Protein AF-A0A8E0VH53-F1 (afdb_monomer_lite)

pLDDT: mean 92.12, std 8.78, range [53.66, 98.44]

Structure (mmCIF, N/CA/C/O backbone):
data_AF-A0A8E0VH53-F1
#
_entry.id   AF-A0A8E0VH53-F1
#
loop_
_atom_site.group_PDB
_atom_site.id
_atom_site.type_symbol
_atom_site.label_atom_id
_atom_site.label_alt_id
_atom_site.label_comp_id
_atom_site.label_asym_id
_atom_site.label_entity_id
_atom_site.label_seq_id
_atom_site.pdbx_PDB_ins_code
_atom_site.Cartn_x
_atom_site.Cartn_y
_atom_site.Cartn_z
_atom_site.occupancy
_atom_site.B_iso_or_equiv
_atom_site.auth_seq_id
_atom_site.auth_comp_id
_atom_site.auth_asym_id
_atom_site.auth_atom_id
_atom_site.pdbx_PDB_model_num
ATOM 1 N N . MET A 1 1 ? -15.171 -6.855 0.626 1.00 86.88 1 MET A N 1
ATOM 2 C CA . MET A 1 1 ? -15.306 -6.071 1.863 1.00 86.88 1 MET A CA 1
ATOM 3 C C . MET A 1 1 ? -13.934 -5.530 2.205 1.00 86.88 1 MET A C 1
ATOM 5 O O . MET A 1 1 ? -12.955 -6.235 1.974 1.00 86.88 1 MET A O 1
ATOM 9 N N . ALA A 1 2 ? -13.864 -4.288 2.659 1.00 94.25 2 ALA A N 1
ATOM 10 C CA . ALA A 1 2 ? -12.644 -3.671 3.134 1.00 94.25 2 ALA A CA 1
ATOM 11 C C . ALA A 1 2 ? -12.164 -4.421 4.396 1.00 94.25 2 ALA A C 1
ATOM 13 O O . ALA A 1 2 ? -12.989 -4.823 5.221 1.00 94.25 2 ALA A O 1
ATOM 14 N N . PRO A 1 3 ? -10.859 -4.716 4.517 1.00 97.44 3 PRO A N 1
ATOM 15 C CA . PRO A 1 3 ? -10.392 -5.702 5.486 1.00 97.44 3 PRO A CA 1
ATOM 16 C C . PRO A 1 3 ? -10.197 -5.142 6.897 1.00 97.44 3 PRO A C 1
ATOM 18 O O . PRO A 1 3 ? -10.016 -5.924 7.827 1.00 97.44 3 PRO A O 1
ATOM 21 N N . LEU A 1 4 ? -10.184 -3.824 7.079 1.00 98.38 4 LEU A N 1
ATOM 22 C CA . LEU A 1 4 ? -9.814 -3.177 8.334 1.00 98.38 4 LEU A CA 1
ATOM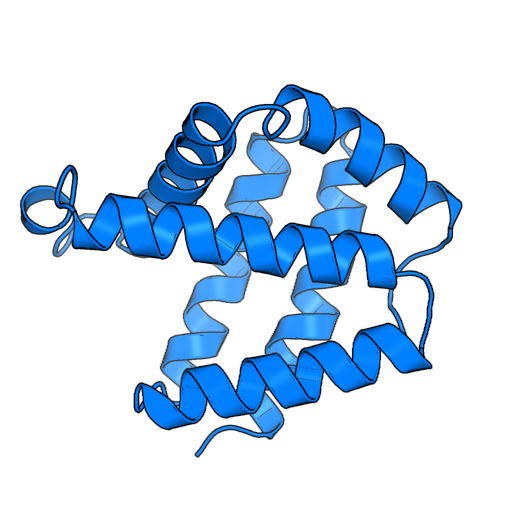 23 C C . LEU A 1 4 ? -11.023 -2.598 9.070 1.00 98.38 4 LEU A C 1
ATOM 25 O O . LEU A 1 4 ? -12.008 -2.178 8.469 1.00 98.38 4 LEU A O 1
ATOM 29 N N . THR A 1 5 ? -10.924 -2.514 10.392 1.00 98.31 5 THR A N 1
ATOM 30 C CA . THR A 1 5 ? -11.794 -1.661 11.203 1.00 98.31 5 THR A CA 1
ATOM 31 C C . THR A 1 5 ? -11.341 -0.204 11.104 1.00 98.31 5 THR A C 1
ATOM 33 O O . THR A 1 5 ? -10.191 0.094 10.775 1.00 98.31 5 THR A O 1
ATOM 36 N N . GLN A 1 6 ? -12.225 0.738 11.442 1.00 98.19 6 GLN A N 1
ATOM 37 C CA . GLN A 1 6 ? -11.848 2.155 11.473 1.00 98.19 6 GLN A CA 1
ATOM 38 C C . GLN A 1 6 ? -10.735 2.442 12.499 1.00 98.19 6 GLN A C 1
ATOM 40 O O . GLN A 1 6 ? -9.923 3.342 12.293 1.00 98.19 6 GLN A O 1
ATOM 45 N N . GLU A 1 7 ? -10.671 1.669 13.584 1.00 98.19 7 GLU A N 1
ATOM 46 C CA . GLU A 1 7 ? -9.600 1.756 14.579 1.00 98.19 7 GLU A CA 1
ATOM 47 C C . GLU A 1 7 ? -8.255 1.287 14.006 1.00 98.19 7 GLU A C 1
ATOM 49 O O . GLU A 1 7 ? -7.266 2.012 14.115 1.00 98.19 7 GLU A O 1
ATOM 54 N N . GLU A 1 8 ? -8.225 0.137 13.320 1.00 98.44 8 GLU A N 1
ATOM 55 C CA . GLU A 1 8 ? -7.032 -0.359 12.615 1.00 98.44 8 GLU A CA 1
ATOM 56 C C . GLU A 1 8 ? -6.529 0.677 11.593 1.00 98.44 8 GLU A C 1
ATOM 58 O O . GLU A 1 8 ? -5.333 0.966 11.541 1.00 98.44 8 GLU A O 1
ATOM 63 N N . VAL A 1 9 ? -7.440 1.303 10.833 1.00 98.38 9 VAL A N 1
ATOM 64 C CA . VAL A 1 9 ? -7.109 2.397 9.903 1.00 98.38 9 VAL A CA 1
ATOM 65 C C . VAL A 1 9 ? -6.483 3.583 10.636 1.00 98.38 9 VAL A C 1
ATOM 67 O O . VAL A 1 9 ? -5.443 4.087 10.214 1.00 98.38 9 VAL A O 1
ATOM 70 N N . ASN A 1 10 ? -7.091 4.050 11.727 1.00 98.12 10 ASN A N 1
ATOM 71 C CA . ASN A 1 10 ? -6.594 5.211 12.466 1.00 98.12 10 ASN A CA 1
ATOM 72 C C . ASN A 1 10 ? -5.199 4.957 13.060 1.00 98.12 10 ASN A C 1
ATOM 74 O O . ASN A 1 10 ? -4.327 5.823 12.950 1.00 98.12 10 ASN A O 1
ATOM 78 N N . ASN A 1 11 ? -4.971 3.768 13.621 1.00 97.50 11 ASN A N 1
ATOM 79 C CA . ASN A 1 11 ? -3.688 3.384 14.211 1.00 97.50 11 ASN A CA 1
ATOM 80 C C . ASN A 1 11 ? -2.590 3.264 13.147 1.00 97.50 11 ASN A C 1
ATOM 82 O O . ASN A 1 11 ? -1.519 3.857 13.300 1.00 97.50 11 ASN A O 1
ATOM 86 N N . LEU A 1 12 ? -2.884 2.599 12.022 1.00 97.56 12 LEU A N 1
ATOM 87 C CA . LEU A 1 12 ? -1.965 2.520 10.886 1.00 97.56 12 LEU A CA 1
ATOM 88 C C . LEU A 1 12 ? -1.612 3.900 10.342 1.00 97.56 12 LEU A C 1
ATOM 90 O O . LEU A 1 12 ? -0.441 4.185 10.113 1.00 97.56 12 LEU A O 1
ATOM 94 N N . LYS A 1 13 ? -2.603 4.778 10.158 1.00 96.94 13 LYS A N 1
ATOM 95 C CA . LYS A 1 13 ? -2.371 6.148 9.680 1.00 96.94 13 LYS A CA 1
ATOM 96 C C . LYS A 1 13 ? -1.491 6.947 10.627 1.00 96.94 13 LYS A C 1
ATOM 98 O O . LYS A 1 13 ? -0.652 7.711 10.159 1.00 96.94 13 LYS A O 1
ATOM 103 N N . HIS A 1 14 ? -1.689 6.797 11.933 1.00 96.31 14 HIS A N 1
ATOM 104 C CA . HIS A 1 14 ? -0.878 7.493 12.922 1.00 96.31 14 HIS A CA 1
ATOM 105 C C . HIS A 1 14 ? 0.593 7.066 12.834 1.00 96.31 14 HIS A C 1
ATOM 107 O O . HIS A 1 14 ? 1.477 7.915 12.725 1.00 96.31 14 HIS A O 1
ATOM 113 N N . GLU A 1 15 ? 0.857 5.758 12.815 1.00 96.19 15 GLU A N 1
ATOM 114 C CA . GLU A 1 15 ? 2.222 5.236 12.763 1.00 96.19 15 GLU A CA 1
ATOM 115 C C . GLU A 1 15 ? 2.897 5.479 11.406 1.00 96.19 15 GLU A C 1
ATOM 117 O O . GLU A 1 15 ? 4.009 6.012 11.352 1.00 96.19 15 GLU A O 1
ATOM 122 N N . LEU A 1 16 ? 2.209 5.169 10.302 1.00 95.31 16 LEU A N 1
ATOM 123 C CA . LEU A 1 16 ? 2.704 5.438 8.951 1.00 95.31 16 LEU A CA 1
ATOM 124 C C . LEU A 1 16 ? 2.895 6.936 8.713 1.00 95.31 16 LEU A C 1
ATOM 126 O O . LEU A 1 16 ? 3.789 7.312 7.960 1.00 95.31 16 LEU A O 1
ATOM 130 N N . GLY A 1 17 ? 2.110 7.800 9.362 1.00 93.81 17 GLY A N 1
ATOM 131 C CA . GLY A 1 17 ? 2.245 9.250 9.261 1.00 93.81 17 GLY A CA 1
ATOM 132 C C . GLY A 1 17 ? 3.655 9.729 9.608 1.00 93.81 17 GLY A C 1
ATOM 133 O O . GLY A 1 17 ? 4.235 10.500 8.854 1.00 93.81 17 GLY A O 1
ATOM 134 N N . ALA A 1 18 ? 4.275 9.194 10.663 1.00 92.19 18 ALA A N 1
ATOM 135 C CA . ALA A 1 18 ? 5.654 9.544 11.024 1.00 92.19 18 ALA A CA 1
ATOM 136 C C . ALA A 1 18 ? 6.695 9.115 9.966 1.00 92.19 18 ALA A C 1
ATOM 138 O O . ALA A 1 18 ? 7.763 9.732 9.851 1.00 92.19 18 ALA A O 1
ATOM 139 N N . LEU A 1 19 ? 6.372 8.069 9.199 1.00 93.31 19 LEU A N 1
ATOM 140 C CA . LEU A 1 19 ? 7.191 7.493 8.131 1.00 93.31 19 LEU A CA 1
ATOM 141 C C . LEU A 1 19 ? 6.881 8.088 6.746 1.00 93.31 19 LEU A C 1
ATOM 143 O O . LEU A 1 19 ? 7.561 7.755 5.782 1.00 93.31 19 LEU A O 1
ATOM 147 N N . THR A 1 20 ? 5.839 8.916 6.614 1.00 95.88 20 THR A N 1
ATOM 148 C CA . THR A 1 20 ? 5.307 9.357 5.308 1.00 95.88 20 THR A CA 1
ATOM 149 C C . THR A 1 20 ? 4.796 10.805 5.290 1.00 95.88 20 THR A C 1
ATOM 151 O O . THR A 1 20 ? 4.156 11.219 4.326 1.00 95.88 20 THR A O 1
ATOM 154 N N . ASP A 1 21 ? 5.077 11.599 6.322 1.00 93.50 21 ASP A N 1
ATOM 155 C CA . ASP A 1 21 ? 4.698 13.019 6.442 1.00 93.50 21 ASP A CA 1
ATOM 156 C C . ASP A 1 21 ? 5.383 13.928 5.409 1.00 93.50 21 ASP A C 1
ATOM 158 O O . ASP A 1 21 ? 4.857 14.993 5.087 1.00 93.50 21 ASP A O 1
ATOM 162 N N . THR A 1 22 ? 6.516 13.508 4.845 1.00 94.56 22 THR A N 1
ATOM 163 C CA . THR A 1 22 ? 7.182 14.198 3.734 1.00 94.56 22 THR A CA 1
ATOM 164 C C . THR A 1 22 ? 7.291 13.307 2.501 1.00 94.56 22 THR A C 1
ATOM 166 O O . THR A 1 22 ? 7.314 12.076 2.589 1.00 94.56 22 THR A O 1
ATOM 169 N N . GLU A 1 23 ? 7.396 13.929 1.325 1.00 92.75 23 GLU A N 1
ATOM 170 C CA . GLU A 1 23 ? 7.608 13.191 0.074 1.00 92.75 23 GLU A CA 1
ATOM 171 C C . GLU A 1 23 ? 8.933 12.415 0.079 1.00 92.75 23 GLU A C 1
ATOM 173 O O . GLU A 1 23 ? 8.973 11.291 -0.418 1.00 92.75 23 GLU A O 1
ATOM 178 N N . ASP A 1 24 ? 9.977 12.955 0.715 1.00 93.81 24 ASP A N 1
ATOM 179 C CA . ASP A 1 24 ? 11.268 12.274 0.858 1.00 93.81 24 ASP A CA 1
ATOM 180 C C . ASP A 1 24 ? 11.157 11.007 1.705 1.00 93.81 24 ASP A C 1
ATOM 182 O O . ASP A 1 24 ? 11.713 9.970 1.344 1.00 93.81 24 ASP A O 1
ATOM 186 N N . LYS A 1 25 ? 10.398 11.050 2.804 1.00 94.69 25 LYS A N 1
ATOM 187 C CA . LYS A 1 25 ? 10.184 9.873 3.651 1.00 94.69 25 LYS A CA 1
ATOM 188 C C . LYS A 1 25 ? 9.321 8.817 2.958 1.00 94.69 25 LYS A C 1
ATOM 190 O O . LYS A 1 25 ? 9.672 7.641 3.000 1.00 94.69 25 LYS A O 1
ATOM 195 N N . LYS A 1 26 ? 8.267 9.221 2.230 1.00 94.38 26 LYS A N 1
ATOM 196 C CA . LYS A 1 26 ? 7.491 8.300 1.371 1.00 94.38 26 LYS A CA 1
ATOM 197 C C . LYS A 1 26 ? 8.377 7.619 0.337 1.00 94.38 26 LYS A C 1
ATOM 199 O O . LYS A 1 26 ? 8.291 6.408 0.148 1.00 94.38 26 LYS A O 1
ATOM 204 N N . MET A 1 27 ? 9.208 8.405 -0.344 1.00 94.50 27 MET A N 1
ATOM 205 C CA . MET A 1 27 ? 10.147 7.898 -1.335 1.00 94.50 27 MET A CA 1
ATOM 206 C C . MET A 1 27 ? 11.113 6.899 -0.693 1.00 94.50 27 MET A C 1
ATOM 208 O O . MET A 1 27 ? 11.257 5.798 -1.211 1.00 94.50 27 MET A O 1
ATOM 212 N N . HIS A 1 28 ? 11.725 7.252 0.440 1.00 94.31 28 HIS A N 1
ATOM 213 C CA . HIS A 1 28 ? 12.695 6.404 1.129 1.00 94.31 28 HIS A CA 1
ATOM 214 C C . HIS A 1 28 ? 12.088 5.074 1.588 1.00 94.31 28 HIS A C 1
ATOM 216 O O . HIS A 1 28 ? 12.595 4.019 1.217 1.00 94.31 28 HIS A O 1
ATOM 222 N N . LEU A 1 29 ? 10.947 5.111 2.284 1.00 95.56 29 LEU A N 1
ATOM 223 C CA . LEU A 1 29 ? 10.243 3.904 2.725 1.00 95.56 29 LEU A CA 1
ATOM 224 C C . LEU A 1 29 ? 9.866 3.000 1.541 1.00 95.56 29 LEU A C 1
ATOM 226 O O . LEU A 1 29 ? 10.004 1.780 1.591 1.00 95.56 29 LEU A O 1
ATOM 230 N N . GLY A 1 30 ? 9.398 3.602 0.446 1.00 94.50 30 GLY A N 1
ATOM 231 C CA . GLY A 1 30 ? 9.040 2.868 -0.762 1.00 94.50 30 GLY A CA 1
ATOM 232 C C . GLY A 1 30 ? 10.235 2.252 -1.474 1.00 94.50 30 GLY A C 1
ATOM 233 O O . GLY A 1 30 ? 10.127 1.151 -2.012 1.00 94.50 30 GLY A O 1
ATOM 234 N N . MET A 1 31 ? 11.371 2.945 -1.470 1.00 92.69 31 MET A N 1
ATOM 235 C CA . MET A 1 31 ? 12.625 2.419 -1.990 1.00 92.69 31 MET A CA 1
ATOM 236 C C . MET A 1 31 ? 13.071 1.189 -1.192 1.00 92.69 31 MET A C 1
ATOM 238 O O . MET A 1 31 ? 13.342 0.147 -1.778 1.00 92.69 31 MET A O 1
ATOM 242 N N . GLU A 1 32 ? 13.054 1.254 0.139 1.00 92.62 32 GLU A N 1
ATOM 243 C CA . GLU A 1 32 ? 13.390 0.104 0.989 1.00 92.62 32 GLU A CA 1
ATOM 244 C C . GLU A 1 32 ? 12.459 -1.096 0.736 1.00 92.62 32 GLU A C 1
ATOM 246 O O . GLU A 1 32 ? 12.924 -2.233 0.620 1.00 92.62 32 GLU A O 1
ATOM 251 N N . ALA A 1 33 ? 11.155 -0.851 0.556 1.00 92.44 33 ALA A N 1
ATOM 252 C CA . ALA A 1 33 ? 10.190 -1.896 0.212 1.00 92.44 33 ALA A CA 1
ATOM 253 C C . ALA A 1 33 ? 10.479 -2.538 -1.161 1.00 92.44 33 ALA A C 1
ATOM 255 O O . ALA A 1 33 ? 10.382 -3.759 -1.317 1.00 92.44 33 ALA A O 1
ATOM 256 N N . TYR A 1 34 ? 10.860 -1.744 -2.168 1.00 87.31 34 TYR A N 1
ATOM 257 C CA . TYR A 1 34 ? 11.255 -2.260 -3.484 1.00 87.31 34 TYR A CA 1
ATOM 258 C C . TYR A 1 34 ? 12.576 -3.026 -3.441 1.00 87.31 34 TYR A C 1
ATOM 260 O O . TYR A 1 34 ? 12.691 -4.075 -4.077 1.00 87.31 34 TYR A O 1
ATOM 268 N N . GLU A 1 35 ? 13.560 -2.542 -2.686 1.00 87.50 35 GLU A N 1
ATOM 269 C CA . GLU A 1 35 ? 14.826 -3.246 -2.481 1.00 87.50 35 GLU A CA 1
ATOM 270 C C . GLU A 1 35 ? 14.596 -4.619 -1.840 1.00 87.50 35 GLU A C 1
ATOM 272 O O . GLU A 1 35 ? 15.158 -5.611 -2.312 1.00 87.50 35 GLU A O 1
ATOM 277 N N . ALA A 1 36 ? 13.705 -4.704 -0.843 1.00 88.75 36 ALA A N 1
ATOM 2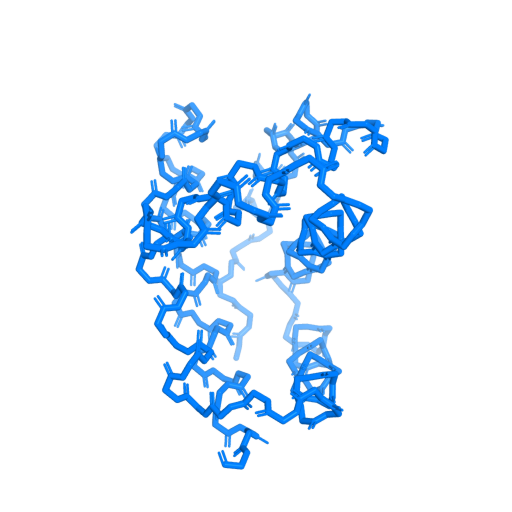78 C CA . ALA A 1 36 ? 13.306 -5.973 -0.236 1.00 88.75 36 ALA A CA 1
ATOM 279 C C . ALA A 1 36 ? 12.690 -6.944 -1.262 1.00 88.75 36 ALA A C 1
ATOM 281 O O . ALA A 1 36 ? 12.974 -8.141 -1.226 1.00 88.75 36 ALA A O 1
ATOM 282 N N . ARG A 1 37 ? 11.899 -6.438 -2.220 1.00 84.56 37 ARG A N 1
ATOM 283 C CA . ARG A 1 37 ? 11.281 -7.245 -3.292 1.00 84.56 37 ARG A CA 1
ATOM 284 C C . ARG A 1 37 ? 12.279 -7.753 -4.323 1.00 84.56 37 ARG A C 1
ATOM 286 O O . ARG A 1 37 ? 12.105 -8.850 -4.842 1.00 84.56 37 ARG A O 1
ATOM 293 N N . LEU A 1 38 ? 13.307 -6.974 -4.639 1.00 79.50 38 LEU A N 1
ATOM 294 C CA . LEU A 1 38 ? 14.257 -7.306 -5.703 1.00 79.50 38 LEU A CA 1
ATOM 295 C C . LEU A 1 38 ? 15.367 -8.282 -5.271 1.00 79.50 38 LEU A C 1
ATOM 297 O O . LEU A 1 38 ? 16.197 -8.623 -6.114 1.00 79.50 38 LEU A O 1
ATOM 301 N N . GLN A 1 39 ? 15.388 -8.706 -3.995 1.00 66.94 39 GLN A N 1
ATOM 302 C CA . GLN A 1 39 ? 16.277 -9.718 -3.390 1.00 66.94 39 GLN A CA 1
ATOM 303 C C . GLN A 1 39 ? 17.588 -9.979 -4.159 1.00 66.94 39 GLN A C 1
ATOM 305 O O . GLN A 1 39 ? 17.807 -11.047 -4.726 1.00 66.94 39 GLN A O 1
ATOM 310 N N . GLY A 1 40 ? 18.482 -8.988 -4.188 1.00 56.84 40 GLY A N 1
ATOM 311 C CA . GLY A 1 40 ? 19.882 -9.151 -4.602 1.00 56.84 40 GLY A CA 1
ATOM 312 C C . GLY A 1 40 ? 20.167 -9.407 -6.090 1.00 56.84 40 GLY A C 1
ATOM 313 O O . GLY A 1 40 ? 21.228 -8.992 -6.546 1.00 56.84 40 GLY A O 1
ATOM 314 N N . GLN A 1 41 ? 19.268 -10.007 -6.879 1.00 53.66 41 GLN A N 1
ATOM 315 C CA . GLN A 1 41 ? 19.598 -10.398 -8.260 1.00 53.66 41 GLN A CA 1
ATOM 316 C C . GLN A 1 41 ? 19.621 -9.242 -9.268 1.00 53.66 41 GLN A C 1
ATOM 318 O O . GLN A 1 41 ? 20.203 -9.408 -10.329 1.00 53.66 41 GLN A O 1
ATOM 323 N N . ASN A 1 42 ? 19.077 -8.066 -8.940 1.00 54.22 42 ASN A N 1
ATOM 324 C CA . ASN A 1 42 ? 19.207 -6.842 -9.754 1.00 54.22 42 ASN A CA 1
ATOM 325 C C . ASN A 1 42 ? 19.158 -5.549 -8.914 1.00 54.22 42 ASN A C 1
ATOM 327 O O . ASN A 1 42 ? 18.984 -4.452 -9.446 1.00 54.22 42 ASN A O 1
ATOM 331 N N . ALA A 1 43 ? 19.301 -5.654 -7.588 1.00 57.59 43 ALA A N 1
ATOM 332 C CA . ALA A 1 43 ? 19.146 -4.508 -6.693 1.00 57.59 43 ALA A CA 1
ATOM 333 C C . ALA A 1 43 ? 20.199 -3.419 -6.964 1.00 57.59 43 ALA A C 1
ATOM 335 O O . ALA A 1 43 ? 19.878 -2.240 -6.899 1.00 57.59 43 ALA A O 1
ATOM 336 N N . GLY A 1 44 ? 21.430 -3.791 -7.331 1.00 63.03 44 GLY A N 1
ATOM 337 C CA . GLY A 1 44 ? 22.530 -2.837 -7.509 1.00 63.03 44 GLY A CA 1
ATOM 338 C C . GLY A 1 44 ? 22.353 -1.845 -8.665 1.00 63.03 44 GLY A C 1
ATOM 339 O O . GLY A 1 44 ? 22.747 -0.693 -8.524 1.00 63.03 44 GLY A O 1
ATOM 340 N N . THR A 1 45 ? 21.751 -2.257 -9.786 1.00 70.00 45 THR A N 1
ATOM 341 C CA . THR A 1 45 ? 21.584 -1.392 -10.973 1.00 70.00 45 THR A CA 1
ATOM 342 C C . THR A 1 45 ? 20.311 -0.556 -10.922 1.00 70.00 45 THR A C 1
ATOM 344 O O . THR A 1 45 ? 20.256 0.518 -11.515 1.00 70.00 45 THR A O 1
ATOM 347 N N . PHE A 1 46 ? 19.286 -1.032 -10.211 1.00 74.69 46 PHE A N 1
ATOM 348 C CA . PHE A 1 46 ? 18.033 -0.306 -10.032 1.00 74.69 46 PHE A CA 1
ATOM 349 C C . PHE A 1 46 ? 18.091 0.665 -8.848 1.00 74.69 46 PHE A C 1
ATOM 351 O O . PHE A 1 46 ? 17.494 1.744 -8.901 1.00 74.69 46 PHE A O 1
ATOM 358 N N . LYS A 1 47 ? 18.839 0.323 -7.793 1.00 81.19 47 LYS A N 1
ATOM 359 C CA . LYS A 1 47 ? 18.989 1.152 -6.595 1.00 81.19 47 LYS A CA 1
ATOM 360 C C . LYS A 1 47 ? 19.523 2.543 -6.940 1.00 81.19 47 LYS A C 1
ATOM 362 O O . LYS A 1 47 ? 20.414 2.715 -7.761 1.00 81.19 47 LYS A O 1
ATOM 367 N N . GLY A 1 48 ? 18.941 3.555 -6.302 1.00 76.69 48 GLY A N 1
ATOM 368 C CA . GLY A 1 48 ? 19.278 4.967 -6.513 1.00 76.69 48 GLY A CA 1
ATOM 369 C C . GLY A 1 48 ? 18.832 5.592 -7.844 1.00 76.69 48 GLY A C 1
ATOM 370 O O . GLY A 1 48 ? 18.951 6.808 -7.979 1.00 76.69 48 GLY A O 1
ATOM 371 N N . THR A 1 49 ? 18.293 4.823 -8.800 1.00 86.12 49 THR A N 1
ATOM 372 C CA . THR A 1 49 ? 17.801 5.376 -10.076 1.00 86.12 49 THR A CA 1
ATOM 373 C C . THR A 1 49 ? 16.546 6.237 -9.889 1.00 86.12 49 THR A C 1
ATOM 375 O O . THR A 1 49 ? 15.783 6.051 -8.939 1.00 86.12 49 THR A O 1
ATOM 378 N N . GLU A 1 50 ? 16.271 7.144 -10.832 1.00 88.56 50 GLU A N 1
ATOM 379 C CA . GLU A 1 50 ? 15.009 7.904 -10.849 1.00 88.56 50 GLU A CA 1
ATOM 380 C C . GLU A 1 50 ? 13.784 6.987 -10.959 1.00 88.56 50 GLU A C 1
ATOM 382 O O . GLU A 1 50 ? 12.751 7.255 -10.350 1.00 88.56 50 GLU A O 1
ATOM 387 N N . GLY A 1 51 ? 13.922 5.850 -11.653 1.00 85.25 51 GLY A N 1
ATOM 388 C CA . GLY A 1 51 ? 12.897 4.809 -11.679 1.00 85.25 51 GLY A CA 1
ATOM 389 C C . GLY A 1 51 ? 12.613 4.260 -10.281 1.00 85.25 51 GLY A C 1
ATOM 390 O O . GLY A 1 51 ? 11.459 4.192 -9.872 1.00 85.25 51 GLY A O 1
ATOM 391 N N . HIS A 1 52 ? 13.648 3.935 -9.510 1.00 87.69 52 HIS A N 1
ATOM 392 C CA . HIS A 1 52 ? 13.490 3.440 -8.144 1.00 87.69 52 HIS A CA 1
ATOM 393 C C . HIS A 1 52 ? 12.819 4.454 -7.213 1.00 87.69 52 HIS A C 1
ATOM 395 O O . HIS A 1 52 ? 11.894 4.090 -6.486 1.00 87.69 52 HIS A O 1
ATOM 401 N N . LYS A 1 53 ? 13.214 5.729 -7.287 1.00 89.56 53 LYS A N 1
ATOM 402 C CA . LYS A 1 53 ? 12.575 6.814 -6.526 1.00 89.56 53 LYS A CA 1
ATOM 403 C C . LYS A 1 53 ? 11.102 6.970 -6.898 1.00 89.56 53 LYS A C 1
ATOM 405 O O . LYS A 1 53 ? 10.240 7.013 -6.019 1.00 89.56 53 LYS A O 1
ATOM 410 N N . TYR A 1 54 ? 10.813 7.020 -8.200 1.00 88.44 54 TYR A N 1
ATOM 411 C CA . TYR A 1 54 ? 9.456 7.148 -8.722 1.00 88.44 54 TYR A CA 1
ATOM 412 C C . TYR A 1 54 ? 8.578 5.981 -8.261 1.00 88.44 54 TYR A C 1
ATOM 414 O O . TYR A 1 54 ? 7.543 6.200 -7.631 1.00 88.44 54 TYR 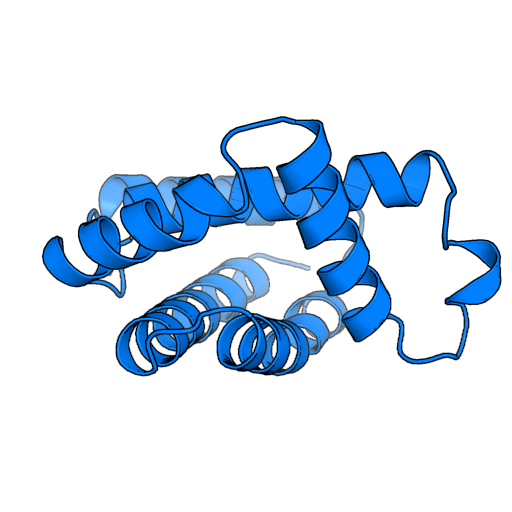A O 1
ATOM 422 N N . TYR A 1 55 ? 9.015 4.742 -8.498 1.00 87.06 55 TYR A N 1
ATOM 423 C CA . TYR A 1 55 ? 8.234 3.561 -8.152 1.00 87.06 55 TYR A CA 1
ATOM 424 C C . TYR A 1 55 ? 8.073 3.395 -6.638 1.00 87.06 55 TYR A C 1
ATOM 426 O O . TYR A 1 55 ? 6.957 3.126 -6.189 1.00 87.06 55 TYR A O 1
ATOM 434 N N . GLY A 1 56 ? 9.120 3.654 -5.848 1.00 90.06 56 GLY A N 1
ATOM 435 C CA . GLY A 1 56 ? 9.042 3.671 -4.386 1.00 90.06 56 GLY A CA 1
ATOM 436 C C . GLY A 1 56 ? 7.978 4.642 -3.877 1.00 90.06 56 GLY A C 1
ATOM 437 O O . GLY A 1 56 ? 7.064 4.247 -3.152 1.00 90.06 56 GLY A O 1
ATOM 438 N N . ARG A 1 57 ? 8.015 5.895 -4.343 1.00 91.06 57 ARG A N 1
ATOM 439 C CA . ARG A 1 57 ? 7.012 6.905 -3.983 1.00 91.06 57 ARG A CA 1
ATOM 440 C C . ARG A 1 57 ? 5.596 6.484 -4.381 1.00 91.06 57 ARG A C 1
ATOM 442 O O . ARG A 1 57 ? 4.671 6.641 -3.581 1.00 91.06 57 ARG A O 1
ATOM 449 N N . THR A 1 58 ? 5.410 5.961 -5.596 1.00 89.81 58 THR A N 1
ATOM 450 C CA . THR A 1 58 ? 4.079 5.537 -6.068 1.00 89.81 58 THR A CA 1
ATOM 451 C C . THR A 1 58 ? 3.521 4.379 -5.242 1.00 89.81 58 THR A C 1
ATOM 453 O O . THR A 1 58 ? 2.360 4.440 -4.852 1.00 89.81 58 THR A O 1
ATOM 456 N N . LEU A 1 59 ? 4.355 3.398 -4.871 1.00 92.31 59 LEU A N 1
ATOM 457 C CA . LEU A 1 59 ? 3.949 2.270 -4.030 1.00 92.31 59 LEU A CA 1
ATOM 458 C C . LEU A 1 59 ? 3.405 2.741 -2.681 1.00 92.31 59 LEU A C 1
ATOM 460 O O . LEU A 1 59 ? 2.303 2.359 -2.299 1.00 92.31 59 LEU A O 1
ATOM 464 N N . ILE A 1 60 ? 4.145 3.597 -1.973 1.00 96.06 60 ILE A N 1
ATOM 465 C CA . ILE A 1 60 ? 3.694 4.102 -0.668 1.00 96.06 60 ILE A CA 1
ATOM 466 C C . ILE A 1 60 ? 2.454 4.979 -0.819 1.00 96.06 60 ILE A C 1
ATOM 468 O O . ILE A 1 60 ? 1.540 4.895 -0.003 1.00 96.06 60 ILE A O 1
ATOM 472 N N . THR A 1 61 ? 2.381 5.782 -1.880 1.00 94.88 61 THR A N 1
ATOM 473 C CA . THR A 1 61 ? 1.207 6.621 -2.146 1.00 94.88 61 THR A CA 1
ATOM 474 C C . THR A 1 61 ? -0.052 5.775 -2.324 1.00 94.88 61 THR A C 1
ATOM 476 O O . THR A 1 61 ? -1.064 6.061 -1.683 1.00 94.88 61 THR A O 1
ATOM 479 N N . ASP A 1 62 ? 0.002 4.714 -3.129 1.00 94.19 62 ASP A N 1
ATOM 480 C CA . ASP A 1 62 ? -1.150 3.834 -3.323 1.00 94.19 62 ASP A CA 1
ATOM 481 C C . ASP A 1 62 ? -1.476 3.025 -2.065 1.00 94.19 62 ASP A C 1
ATOM 483 O O . ASP A 1 62 ? -2.645 2.949 -1.685 1.00 94.19 62 ASP A O 1
ATOM 487 N N . LEU A 1 63 ? -0.477 2.510 -1.341 1.00 96.44 63 LEU A N 1
ATOM 488 C CA . LEU A 1 63 ? -0.716 1.816 -0.071 1.00 96.44 63 LEU A CA 1
ATOM 489 C C . LEU A 1 63 ? -1.412 2.714 0.957 1.00 96.44 63 LEU A C 1
ATOM 491 O O . LEU A 1 63 ? -2.355 2.271 1.606 1.00 96.44 63 LEU A O 1
ATOM 495 N N . LEU A 1 64 ? -1.031 3.990 1.070 1.00 97.25 64 LEU A N 1
ATOM 496 C CA . LEU A 1 64 ? -1.717 4.937 1.955 1.00 97.25 64 LEU A CA 1
ATOM 497 C C . LEU A 1 64 ? -3.174 5.177 1.535 1.00 97.25 64 LEU A C 1
ATOM 499 O O . LEU A 1 64 ? -4.039 5.344 2.396 1.00 97.25 64 LEU A O 1
ATOM 503 N N . ARG A 1 65 ? -3.478 5.175 0.229 1.00 97.94 65 ARG A N 1
ATOM 504 C CA . ARG A 1 65 ? -4.866 5.252 -0.262 1.00 97.94 65 ARG A CA 1
ATOM 505 C C . ARG A 1 65 ? -5.658 4.019 0.170 1.00 97.94 65 ARG A C 1
ATOM 507 O O . ARG A 1 65 ? -6.760 4.175 0.690 1.00 97.94 65 ARG A O 1
ATOM 514 N N . PHE A 1 66 ? -5.080 2.826 0.041 1.00 98.31 66 PHE A N 1
ATOM 515 C CA . PHE A 1 66 ? -5.705 1.585 0.504 1.00 98.31 66 PHE A CA 1
ATOM 516 C C . PHE A 1 66 ? -5.884 1.532 2.021 1.00 98.31 66 PHE A C 1
ATOM 518 O O . PHE A 1 66 ? -6.947 1.122 2.475 1.00 98.31 66 PHE A O 1
ATOM 525 N N . VAL A 1 67 ? -4.908 2.001 2.806 1.00 98.25 67 VAL A N 1
ATOM 526 C CA . VAL A 1 67 ? -5.049 2.130 4.267 1.00 98.25 67 VAL A CA 1
ATOM 527 C C . VAL A 1 67 ? -6.209 3.067 4.602 1.00 98.25 67 VAL A C 1
ATOM 529 O O . VAL A 1 67 ? -7.068 2.708 5.399 1.00 98.25 67 VAL A O 1
ATOM 532 N N . ASN A 1 68 ? -6.292 4.239 3.963 1.00 97.69 68 ASN A N 1
ATOM 533 C CA . ASN A 1 68 ? -7.384 5.192 4.193 1.00 97.69 68 ASN A CA 1
ATOM 534 C C . ASN A 1 68 ? -8.764 4.615 3.850 1.00 97.69 68 ASN A C 1
ATOM 536 O O . ASN A 1 68 ? -9.733 4.909 4.544 1.00 97.69 68 ASN A O 1
ATOM 540 N N . ALA A 1 69 ? -8.845 3.797 2.803 1.00 98.19 69 ALA A N 1
ATOM 541 C CA . ALA A 1 69 ? -10.068 3.118 2.390 1.00 98.19 69 ALA A CA 1
ATOM 542 C C . ALA A 1 69 ? -10.299 1.782 3.117 1.00 98.19 69 ALA A C 1
ATOM 544 O O . ALA A 1 69 ? -11.304 1.123 2.869 1.00 98.19 69 ALA A O 1
ATOM 545 N N . GLY A 1 70 ? -9.394 1.359 4.006 1.00 97.88 70 GLY A N 1
ATOM 546 C CA . GLY A 1 70 ? -9.357 0.003 4.555 1.00 97.88 70 GLY A CA 1
ATOM 547 C C . GLY A 1 70 ? -10.593 -0.401 5.357 1.00 97.88 70 GLY A C 1
ATOM 548 O O . GLY A 1 70 ? -10.810 -1.594 5.529 1.00 97.88 70 GLY A O 1
ATOM 549 N N . ALA A 1 71 ? -11.410 0.565 5.788 1.00 97.88 71 ALA A N 1
ATOM 550 C CA . ALA A 1 71 ? -12.682 0.361 6.486 1.00 97.88 71 ALA A CA 1
ATOM 551 C C . ALA A 1 71 ? -13.923 0.773 5.662 1.00 97.88 71 ALA A C 1
ATOM 553 O O . ALA A 1 71 ? -15.032 0.808 6.193 1.00 97.88 71 ALA A O 1
ATOM 554 N N . ASN A 1 72 ? -13.757 1.110 4.377 1.00 98.25 72 ASN A N 1
ATOM 555 C CA . ASN A 1 72 ? -14.834 1.534 3.482 1.00 98.25 72 ASN A CA 1
ATOM 556 C C . ASN A 1 72 ? -14.884 0.647 2.232 1.00 98.25 72 ASN A C 1
ATOM 558 O O . ASN A 1 72 ? -14.042 0.748 1.341 1.00 98.25 72 ASN A O 1
ATOM 562 N N . ASP A 1 73 ? -15.916 -0.190 2.138 1.00 97.12 73 ASP A N 1
ATOM 563 C CA . ASP A 1 73 ? -16.100 -1.149 1.044 1.00 97.12 73 ASP A CA 1
ATOM 564 C C . ASP A 1 73 ? -16.129 -0.518 -0.352 1.00 97.12 73 ASP A C 1
ATOM 566 O O . ASP A 1 73 ? -15.561 -1.079 -1.294 1.00 97.12 73 ASP A O 1
ATOM 570 N N . GLY A 1 74 ? -16.800 0.627 -0.496 1.00 97.69 74 GLY A N 1
ATOM 571 C CA . GLY A 1 74 ? -16.964 1.300 -1.783 1.00 97.69 74 GLY A CA 1
ATOM 572 C C . GLY A 1 74 ? -15.640 1.857 -2.293 1.00 97.69 74 GLY A C 1
ATOM 573 O O . GLY A 1 74 ? -15.235 1.568 -3.423 1.00 97.69 74 GLY A O 1
ATOM 574 N N . ASP A 1 75 ? -14.937 2.592 -1.433 1.00 98.00 75 ASP A N 1
ATOM 575 C CA . ASP A 1 75 ? -13.643 3.188 -1.767 1.00 98.00 75 ASP A CA 1
ATOM 576 C C . ASP A 1 75 ? -12.574 2.111 -1.975 1.00 98.00 75 ASP A C 1
ATOM 578 O O . ASP A 1 75 ? -11.803 2.176 -2.934 1.00 98.00 75 ASP A O 1
ATOM 582 N N . PHE A 1 76 ? -12.566 1.073 -1.133 1.00 97.94 76 PHE A N 1
ATOM 583 C CA . PHE A 1 76 ? -11.617 -0.032 -1.243 1.00 97.94 76 PHE A CA 1
ATOM 584 C C . PHE A 1 76 ? -11.775 -0.779 -2.571 1.00 97.94 76 PHE A C 1
ATOM 586 O O . PHE A 1 76 ? -10.792 -1.031 -3.268 1.00 97.94 76 PHE A O 1
ATOM 593 N N . LYS A 1 77 ? -13.019 -1.079 -2.973 1.00 97.56 77 LYS A N 1
ATOM 594 C CA . LYS A 1 77 ? -13.301 -1.727 -4.260 1.00 97.56 77 LYS A CA 1
ATOM 595 C C . LYS A 1 77 ? -12.871 -0.860 -5.443 1.00 97.56 77 LYS A C 1
ATOM 597 O O . LYS A 1 77 ? -12.251 -1.374 -6.369 1.00 97.56 77 LYS A O 1
ATOM 602 N N . LYS A 1 78 ? -13.154 0.445 -5.399 1.00 97.62 78 LYS A N 1
ATOM 603 C CA . LYS A 1 78 ? -12.727 1.382 -6.445 1.00 97.62 78 LYS A CA 1
ATOM 604 C C . LYS A 1 78 ? -11.203 1.395 -6.598 1.00 97.62 78 LYS A C 1
ATOM 606 O O . LYS A 1 78 ? -10.705 1.333 -7.718 1.00 97.62 78 LYS A O 1
ATOM 611 N N . LEU A 1 79 ? -10.463 1.406 -5.489 1.00 98.00 79 LEU A N 1
ATOM 612 C CA . LEU A 1 79 ? -9.000 1.352 -5.521 1.00 98.00 79 LEU A CA 1
ATOM 613 C C . LEU A 1 79 ? -8.464 0.025 -6.072 1.00 98.00 79 LEU A C 1
ATOM 615 O O . LEU A 1 79 ? -7.456 0.039 -6.776 1.00 98.00 79 LEU A O 1
ATOM 619 N N . ILE A 1 80 ? -9.126 -1.108 -5.804 1.00 97.69 80 ILE A N 1
ATOM 620 C CA . ILE A 1 80 ? -8.771 -2.394 -6.429 1.00 97.69 80 ILE A CA 1
ATOM 621 C C . ILE A 1 80 ? -8.864 -2.283 -7.957 1.00 97.69 80 ILE A C 1
ATOM 623 O O . ILE A 1 80 ? -7.930 -2.680 -8.654 1.00 97.69 80 ILE A O 1
ATOM 627 N N . ASP A 1 81 ? -9.968 -1.735 -8.472 1.00 96.56 81 ASP A N 1
ATOM 628 C CA . ASP A 1 81 ? -10.184 -1.580 -9.914 1.00 96.56 81 ASP A CA 1
ATOM 629 C C . ASP A 1 81 ? -9.145 -0.638 -10.546 1.00 96.56 81 ASP A C 1
ATOM 631 O O . ASP A 1 81 ? -8.544 -0.973 -11.569 1.00 96.56 81 ASP A O 1
ATOM 635 N N . GLU A 1 82 ? -8.871 0.504 -9.910 1.00 96.19 82 GLU A N 1
ATOM 636 C CA . GLU A 1 82 ? -7.846 1.454 -10.361 1.00 96.19 82 GLU A CA 1
ATOM 637 C C . GLU A 1 82 ? -6.442 0.833 -10.355 1.00 96.19 82 GLU A C 1
ATOM 639 O O . GLU A 1 82 ? -5.698 0.957 -11.329 1.00 96.19 82 GLU A O 1
ATOM 644 N N . SER A 1 83 ? -6.077 0.133 -9.278 1.00 95.12 83 SER A N 1
ATOM 645 C CA . SER A 1 83 ? -4.779 -0.534 -9.164 1.00 95.12 83 SER A CA 1
ATOM 646 C C . SER A 1 83 ? -4.622 -1.617 -10.230 1.00 95.12 83 SER A C 1
ATOM 648 O O . SER A 1 83 ? -3.583 -1.678 -10.890 1.00 95.12 83 SER A O 1
ATOM 650 N N . ALA A 1 84 ? -5.656 -2.425 -10.482 1.00 95.00 84 ALA A N 1
ATOM 651 C CA . ALA A 1 84 ? -5.622 -3.434 -11.536 1.00 95.00 84 ALA A CA 1
ATOM 652 C C . ALA A 1 84 ? -5.351 -2.810 -12.912 1.00 95.00 84 ALA A C 1
ATOM 654 O O . ALA A 1 84 ? -4.427 -3.240 -13.601 1.00 95.00 84 ALA A O 1
ATOM 655 N N . GLN A 1 85 ? -6.071 -1.743 -13.278 1.00 94.62 85 GLN A N 1
ATOM 656 C CA . GLN A 1 85 ? -5.856 -1.029 -14.543 1.00 94.62 85 GLN A CA 1
ATOM 657 C C . GLN A 1 85 ? -4.414 -0.525 -14.684 1.00 94.62 85 GLN A C 1
ATOM 659 O O . GLN A 1 85 ? -3.783 -0.695 -15.727 1.00 94.62 85 GLN A O 1
ATOM 664 N N . GLN A 1 86 ? -3.851 0.054 -13.624 1.00 91.88 86 GLN A N 1
ATOM 665 C CA . GLN A 1 86 ? -2.475 0.544 -13.647 1.00 91.88 86 GLN A CA 1
ATOM 666 C C . GLN A 1 86 ? -1.431 -0.568 -13.839 1.00 91.88 86 GLN A C 1
ATOM 668 O O . GLN A 1 86 ? -0.383 -0.331 -14.442 1.00 91.88 86 GLN A O 1
ATOM 673 N N . HIS A 1 87 ? -1.679 -1.769 -13.314 1.00 92.88 87 HIS A N 1
ATOM 674 C CA . HIS A 1 87 ? -0.773 -2.912 -13.460 1.00 92.88 87 HIS A CA 1
ATOM 675 C C . HIS A 1 87 ? -0.923 -3.602 -14.821 1.00 92.88 87 HIS A C 1
ATOM 677 O O . HIS A 1 87 ? 0.085 -4.007 -15.403 1.00 92.88 87 HIS A O 1
ATOM 683 N N . GLN A 1 88 ? -2.139 -3.639 -15.374 1.00 91.56 88 GLN A N 1
ATOM 684 C CA . GLN A 1 88 ? -2.401 -4.070 -16.751 1.00 91.56 88 GLN A 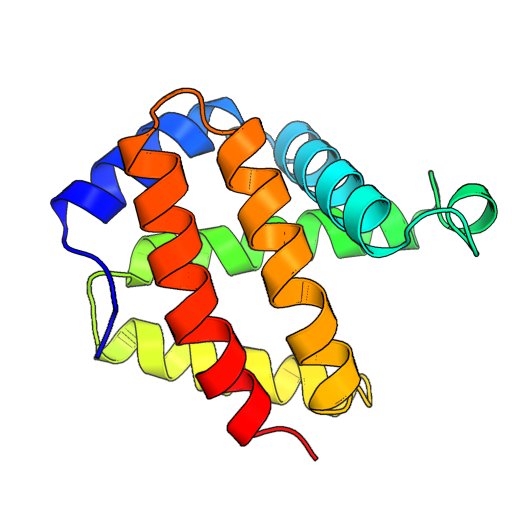CA 1
ATOM 685 C C . GLN A 1 88 ? -1.630 -3.211 -17.765 1.00 91.56 88 GLN A C 1
ATOM 687 O O . GLN A 1 88 ? -0.923 -3.747 -18.613 1.00 91.56 88 GLN A O 1
ATOM 692 N N . LEU A 1 89 ? -1.652 -1.879 -17.615 1.00 90.06 89 LEU A N 1
ATOM 693 C CA . LEU A 1 89 ? -0.893 -0.952 -18.476 1.00 90.06 89 LEU A CA 1
ATOM 694 C C . LEU A 1 89 ? 0.627 -1.195 -18.466 1.00 90.06 89 LEU A C 1
ATOM 696 O O . LEU A 1 89 ? 1.331 -0.762 -19.377 1.00 90.06 89 LEU A O 1
ATOM 700 N N . ARG A 1 90 ? 1.143 -1.870 -17.434 1.00 86.31 90 ARG A N 1
ATOM 701 C CA . ARG A 1 90 ? 2.567 -2.186 -17.254 1.00 86.31 90 ARG A CA 1
ATOM 702 C C . ARG A 1 90 ? 2.901 -3.640 -17.602 1.00 86.31 90 ARG A C 1
ATOM 704 O O . ARG A 1 90 ? 4.031 -4.057 -17.366 1.00 86.31 90 ARG A O 1
ATOM 711 N N . ASN A 1 91 ? 1.948 -4.400 -18.150 1.00 88.25 91 ASN A N 1
ATOM 712 C CA . ASN A 1 91 ? 2.084 -5.823 -18.478 1.00 88.25 91 ASN A CA 1
ATOM 713 C C . ASN A 1 91 ? 2.564 -6.686 -17.295 1.00 88.25 91 ASN A C 1
ATOM 715 O O . ASN A 1 91 ? 3.286 -7.665 -17.486 1.00 88.25 91 ASN A O 1
ATOM 719 N N . VAL A 1 92 ? 2.183 -6.322 -16.065 1.00 87.44 92 VAL A N 1
ATOM 720 C CA . VAL A 1 92 ? 2.470 -7.141 -14.880 1.00 87.44 92 VAL A CA 1
ATOM 721 C C . VAL A 1 92 ? 1.450 -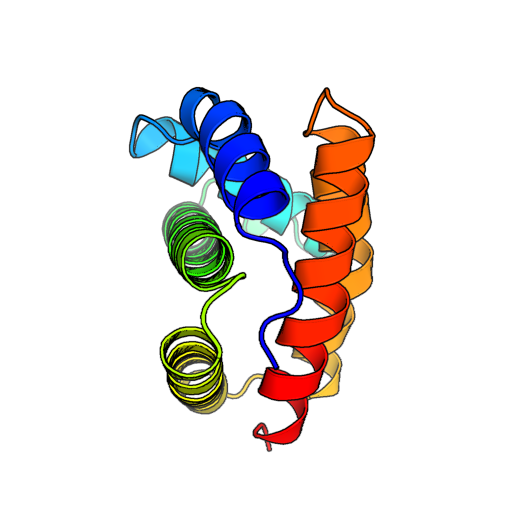8.272 -14.826 1.00 87.44 92 VAL A C 1
ATOM 723 O O . VAL A 1 92 ? 0.251 -8.014 -14.736 1.00 87.44 92 VAL A O 1
ATOM 726 N N . ASN A 1 93 ? 1.915 -9.520 -14.858 1.00 91.31 93 ASN A N 1
ATOM 727 C CA . ASN A 1 93 ? 1.022 -10.674 -14.752 1.00 91.31 93 ASN A CA 1
ATOM 728 C C . ASN A 1 93 ? 0.668 -11.007 -13.292 1.00 91.31 93 ASN A C 1
ATOM 730 O O . ASN A 1 93 ? 1.325 -10.557 -12.343 1.00 91.31 93 ASN A O 1
ATOM 734 N N . LYS A 1 94 ? -0.354 -11.853 -13.112 1.00 94.25 94 LYS A N 1
ATOM 735 C CA . LYS A 1 94 ? -0.842 -12.286 -11.792 1.00 94.25 94 LYS A CA 1
ATOM 736 C C . LYS A 1 94 ? 0.269 -12.801 -10.864 1.00 94.25 94 LYS A C 1
ATOM 738 O O . LYS A 1 94 ? 0.332 -12.406 -9.702 1.00 94.25 94 LYS A O 1
ATOM 743 N N . GLN A 1 95 ? 1.158 -13.659 -11.365 1.00 93.12 95 GLN A N 1
ATOM 744 C CA . GLN A 1 95 ? 2.223 -14.274 -10.565 1.00 93.12 95 GLN A CA 1
ATOM 745 C C . GLN A 1 95 ? 3.283 -13.252 -10.132 1.00 93.12 95 GLN A C 1
ATOM 747 O O . GLN A 1 95 ? 3.719 -13.261 -8.983 1.00 93.12 95 GLN A O 1
ATOM 752 N N . GLN A 1 96 ? 3.677 -12.349 -11.031 1.00 89.88 96 GLN A N 1
ATOM 753 C CA . GLN A 1 96 ? 4.632 -11.275 -10.750 1.00 89.88 96 GLN A CA 1
ATOM 754 C C . GLN A 1 96 ? 4.090 -10.267 -9.738 1.00 89.88 96 GLN A C 1
ATOM 756 O O . GLN A 1 96 ? 4.854 -9.713 -8.947 1.00 89.88 96 GLN A O 1
ATOM 761 N N . PHE A 1 97 ? 2.787 -9.994 -9.783 1.00 92.81 97 PHE A N 1
ATOM 762 C CA . PHE A 1 97 ? 2.142 -9.121 -8.815 1.00 92.81 97 PHE A CA 1
ATOM 763 C C . PHE A 1 97 ? 2.086 -9.785 -7.434 1.00 92.81 97 PHE A C 1
ATOM 765 O O . PHE A 1 97 ? 2.562 -9.213 -6.454 1.00 92.81 97 PHE A O 1
ATOM 772 N N . LEU A 1 98 ? 1.581 -11.022 -7.369 1.00 95.06 98 LEU A N 1
ATOM 773 C CA . LEU A 1 98 ? 1.425 -11.762 -6.114 1.00 95.06 98 LEU A CA 1
ATOM 774 C C . LEU A 1 98 ? 2.753 -12.124 -5.446 1.00 95.06 98 LEU A C 1
ATOM 776 O O . LEU A 1 98 ? 2.791 -12.230 -4.227 1.00 95.06 98 LEU A O 1
ATOM 780 N N . SER A 1 99 ? 3.855 -12.241 -6.190 1.00 92.50 99 SER A N 1
ATOM 781 C CA . SER A 1 99 ? 5.168 -12.486 -5.578 1.00 92.50 99 SER A CA 1
ATOM 782 C C . SER A 1 99 ? 5.632 -11.360 -4.645 1.00 92.50 99 SER A C 1
ATOM 784 O O . SER A 1 99 ? 6.497 -11.590 -3.803 1.00 92.50 99 SER A O 1
ATOM 786 N N . GLY A 1 100 ? 5.066 -10.151 -4.762 1.00 91.94 100 GLY A N 1
ATOM 787 C CA . GLY A 1 100 ? 5.352 -9.041 -3.850 1.00 91.94 100 GLY A CA 1
ATOM 788 C C . GLY A 1 100 ? 4.652 -9.149 -2.494 1.00 91.94 100 GLY A C 1
ATOM 789 O O . GLY A 1 100 ? 5.125 -8.558 -1.531 1.00 91.94 100 GLY A O 1
ATOM 790 N N . GLU A 1 101 ? 3.558 -9.905 -2.401 1.00 95.12 101 GLU A N 1
ATOM 791 C CA . GLU A 1 101 ? 2.713 -9.986 -1.205 1.00 95.12 101 GLU A CA 1
ATOM 792 C C . GLU A 1 101 ? 3.476 -10.443 0.050 1.00 95.12 101 GLU A C 1
ATOM 794 O O . GLU A 1 101 ? 3.553 -9.650 0.995 1.00 95.12 101 GLU A O 1
ATOM 799 N N . PRO A 1 102 ? 4.136 -11.619 0.065 1.00 95.12 102 PRO A N 1
ATOM 800 C CA . PRO A 1 102 ? 4.845 -12.071 1.260 1.00 95.12 102 PRO A CA 1
ATOM 801 C C . PRO A 1 102 ? 5.993 -11.127 1.638 1.00 95.12 102 PRO A C 1
ATOM 803 O O . PRO A 1 102 ? 6.240 -10.888 2.819 1.00 95.12 102 PRO A O 1
ATOM 806 N N . VAL A 1 103 ? 6.656 -10.526 0.644 1.00 94.00 103 VAL A N 1
ATOM 807 C CA . VAL A 1 103 ? 7.745 -9.569 0.869 1.00 94.00 103 VAL A CA 1
ATOM 808 C C . VAL A 1 103 ? 7.231 -8.310 1.559 1.00 94.00 103 VAL A C 1
ATOM 810 O O . VAL A 1 103 ? 7.817 -7.870 2.546 1.00 94.00 103 VAL A O 1
ATOM 813 N N . PHE A 1 104 ? 6.154 -7.710 1.052 1.00 95.25 104 PHE A N 1
ATOM 814 C CA . PHE A 1 104 ? 5.610 -6.484 1.628 1.00 95.25 104 PHE A CA 1
ATOM 815 C C . PHE A 1 104 ? 5.021 -6.733 3.017 1.00 95.25 104 PHE A C 1
ATOM 817 O O . PHE A 1 104 ? 5.218 -5.909 3.910 1.00 95.25 104 PHE A O 1
ATOM 824 N N . CYS A 1 105 ? 4.385 -7.885 3.239 1.00 96.06 105 CYS A N 1
ATOM 825 C CA . CYS A 1 105 ? 3.937 -8.297 4.566 1.00 96.06 105 CYS A CA 1
ATOM 826 C C . CYS A 1 105 ? 5.102 -8.366 5.562 1.00 96.06 105 CYS A C 1
ATOM 828 O O . CYS A 1 105 ? 5.047 -7.726 6.613 1.00 96.06 105 CYS A O 1
ATOM 830 N N . GLU A 1 106 ? 6.187 -9.072 5.232 1.00 95.38 106 GLU A N 1
ATOM 831 C CA . GLU A 1 106 ? 7.371 -9.122 6.098 1.00 95.38 106 GLU A CA 1
ATOM 832 C C . GLU A 1 106 ? 8.026 -7.752 6.288 1.00 95.38 106 GLU A C 1
ATOM 834 O O . GLU A 1 106 ? 8.463 -7.423 7.393 1.00 95.38 106 GLU A O 1
ATOM 839 N N . PHE A 1 107 ? 8.095 -6.951 5.224 1.00 95.50 107 PHE A N 1
ATOM 840 C CA . PHE A 1 107 ? 8.652 -5.607 5.267 1.00 95.50 107 PHE A CA 1
ATOM 841 C C . PHE A 1 107 ? 7.908 -4.752 6.297 1.00 95.50 107 PHE A C 1
ATOM 843 O O . PHE A 1 107 ? 8.522 -4.272 7.250 1.00 95.50 107 PHE A O 1
ATOM 850 N N . PHE A 1 108 ? 6.587 -4.613 6.178 1.00 95.81 108 PHE A N 1
ATOM 851 C CA . PHE A 1 108 ? 5.825 -3.760 7.089 1.00 95.81 108 PHE A CA 1
ATOM 852 C C . PHE A 1 108 ? 5.733 -4.326 8.507 1.00 95.81 108 PHE A C 1
ATOM 854 O O . PHE A 1 108 ? 5.775 -3.541 9.451 1.00 95.81 108 PHE A O 1
ATOM 861 N N . LYS A 1 109 ? 5.717 -5.654 8.693 1.00 95.06 109 LYS A N 1
ATOM 862 C CA . LYS A 1 109 ? 5.816 -6.256 10.036 1.00 95.06 109 LYS A CA 1
ATOM 863 C C . LYS A 1 109 ? 7.119 -5.894 10.758 1.00 95.06 109 LYS A C 1
ATOM 865 O O . LYS A 1 109 ? 7.123 -5.821 11.981 1.00 95.06 109 LYS A O 1
ATOM 870 N N . LYS A 1 110 ? 8.215 -5.661 10.024 1.00 93.06 110 LYS A N 1
ATOM 871 C CA . LYS A 1 110 ? 9.507 -5.228 10.592 1.00 93.06 110 LYS A CA 1
ATOM 872 C C . LYS A 1 110 ? 9.602 -3.712 10.799 1.00 93.06 110 LYS A C 1
ATOM 874 O O . LYS A 1 110 ? 10.310 -3.280 11.703 1.00 93.06 110 LYS A O 1
ATOM 879 N N . HIS A 1 111 ? 8.936 -2.916 9.960 1.00 92.75 111 HIS A N 1
ATOM 880 C CA . HIS A 1 111 ? 9.052 -1.449 9.974 1.00 92.75 111 HIS A CA 1
ATOM 881 C C . HIS A 1 111 ? 8.007 -0.759 10.859 1.00 92.75 111 HIS A C 1
ATOM 883 O O . HIS A 1 111 ? 8.251 0.345 11.348 1.00 92.75 111 HIS A O 1
ATOM 889 N N . LEU A 1 112 ? 6.858 -1.397 11.088 1.00 94.94 112 LEU A N 1
ATOM 890 C CA . LEU A 1 112 ? 5.863 -0.936 12.050 1.00 94.94 112 LEU A CA 1
ATOM 891 C C . LEU A 1 112 ? 6.265 -1.421 13.446 1.00 94.94 112 LEU A C 1
ATOM 893 O O . LEU A 1 112 ? 6.477 -2.609 13.677 1.00 94.94 112 LEU A O 1
ATOM 897 N N . LYS A 1 113 ? 6.395 -0.485 14.383 1.00 93.31 113 LYS A N 1
ATOM 898 C CA . LYS A 1 113 ? 6.800 -0.731 15.771 1.00 93.31 113 LYS A CA 1
ATOM 899 C C . LYS A 1 113 ? 5.690 -1.413 16.556 1.00 93.31 113 LYS A C 1
ATOM 901 O O . LYS A 1 113 ? 5.971 -2.192 17.465 1.00 93.31 113 LYS A O 1
ATOM 906 N N . GLN A 1 114 ? 4.432 -1.098 16.249 1.00 92.81 114 GLN A N 1
ATOM 907 C CA . GLN A 1 114 ? 3.295 -1.732 16.902 1.00 92.81 114 GLN A CA 1
ATOM 908 C C . GLN A 1 114 ? 2.949 -3.045 16.199 1.00 92.81 114 GLN A C 1
ATOM 910 O O . GLN A 1 114 ? 2.514 -3.049 15.049 1.00 92.81 114 GLN A O 1
ATOM 915 N N . HIS A 1 115 ? 3.064 -4.160 16.924 1.00 91.88 115 HIS A N 1
ATOM 916 C CA . HIS A 1 115 ? 2.740 -5.492 16.400 1.00 91.88 115 HIS A CA 1
ATOM 917 C C . HIS A 1 115 ? 1.339 -5.551 15.765 1.00 91.88 115 HIS A C 1
ATOM 919 O O . HIS A 1 115 ? 1.174 -6.071 14.665 1.00 91.88 115 HIS A O 1
ATOM 925 N N . ASN A 1 116 ? 0.336 -4.944 16.412 1.00 94.19 116 ASN A N 1
ATOM 926 C CA . ASN A 1 116 ? -1.036 -4.905 15.897 1.00 94.19 116 ASN A CA 1
ATOM 927 C C . ASN A 1 116 ? -1.153 -4.149 14.565 1.00 94.19 116 ASN A C 1
ATOM 929 O O . ASN A 1 116 ? -1.955 -4.535 13.720 1.00 94.19 116 ASN A O 1
ATOM 933 N N . ASN A 1 117 ? -0.332 -3.120 14.343 1.00 96.62 117 ASN A N 1
ATOM 934 C CA . ASN A 1 117 ? -0.303 -2.407 13.067 1.00 96.62 117 ASN A CA 1
ATOM 935 C C . ASN A 1 117 ? 0.410 -3.238 11.994 1.00 96.62 117 ASN A C 1
ATOM 937 O O . ASN A 1 117 ? -0.046 -3.278 10.855 1.00 96.62 117 ASN A O 1
ATOM 941 N N . GLY A 1 118 ? 1.464 -3.975 12.356 1.00 96.81 118 GLY A N 1
ATOM 942 C CA . GLY A 1 118 ? 2.075 -4.981 11.481 1.00 96.81 118 GLY A CA 1
ATOM 943 C C . GLY A 1 118 ? 1.064 -6.024 10.987 1.00 96.81 118 GLY A C 1
ATOM 944 O O . GLY A 1 118 ? 0.991 -6.299 9.788 1.00 96.81 118 GLY A O 1
ATOM 945 N N . GLU A 1 119 ? 0.237 -6.558 11.888 1.00 97.44 119 GLU A N 1
ATOM 946 C CA . GLU A 1 119 ? -0.826 -7.506 11.531 1.00 97.44 119 GLU A CA 1
ATOM 947 C C . GLU A 1 119 ? -1.954 -6.855 10.719 1.00 97.44 119 GLU A C 1
ATOM 949 O O . GLU A 1 119 ? -2.396 -7.429 9.724 1.00 97.44 119 GLU A O 1
ATOM 954 N N . ALA A 1 120 ? -2.383 -5.636 11.064 1.00 98.19 120 ALA A N 1
ATOM 955 C CA . ALA A 1 120 ? -3.383 -4.905 10.285 1.00 98.19 120 ALA A CA 1
ATOM 956 C C . ALA A 1 120 ? -2.893 -4.613 8.854 1.00 98.19 120 ALA A C 1
ATOM 958 O O . ALA A 1 120 ? -3.642 -4.774 7.891 1.00 98.19 120 ALA A O 1
ATOM 959 N N . MET A 1 121 ? -1.620 -4.248 8.682 1.00 98.06 121 MET A N 1
ATOM 960 C CA . MET A 1 121 ? -1.035 -4.040 7.358 1.00 98.06 121 MET A CA 1
ATOM 961 C C . MET A 1 121 ? -0.967 -5.346 6.558 1.00 98.06 121 MET A C 1
ATOM 963 O O . MET A 1 121 ? -1.326 -5.365 5.382 1.00 98.06 121 MET A O 1
ATOM 967 N N . ALA A 1 122 ? -0.576 -6.457 7.187 1.00 97.75 122 ALA A N 1
ATOM 968 C CA . ALA A 1 122 ? -0.588 -7.766 6.534 1.00 97.75 122 ALA A CA 1
ATOM 969 C C . ALA A 1 122 ? -2.009 -8.191 6.126 1.00 97.75 122 ALA A C 1
ATOM 971 O O . ALA A 1 122 ? -2.227 -8.630 5.000 1.00 97.75 122 ALA A O 1
ATOM 972 N N . LYS A 1 123 ? -3.004 -7.973 6.991 1.00 98.00 123 LYS A N 1
ATOM 973 C CA . LYS A 1 123 ? -4.428 -8.207 6.706 1.00 98.00 123 LYS A CA 1
ATOM 974 C C . LYS A 1 123 ? -4.913 -7.398 5.498 1.00 98.00 123 LYS A C 1
ATOM 976 O O . LYS A 1 123 ? -5.621 -7.933 4.643 1.00 98.00 123 LYS A O 1
ATOM 981 N N . LEU A 1 124 ? -4.504 -6.130 5.396 1.00 98.44 124 LEU A N 1
ATOM 982 C CA . LEU A 1 124 ? -4.781 -5.283 4.234 1.00 98.44 124 LEU A CA 1
ATOM 983 C C . LEU A 1 124 ? -4.175 -5.871 2.954 1.00 98.44 124 LEU A C 1
ATOM 985 O O . LEU A 1 124 ? -4.888 -6.027 1.963 1.00 98.44 124 LEU A O 1
ATOM 989 N N . LEU A 1 125 ? -2.886 -6.220 2.979 1.00 98.00 125 LEU A N 1
ATOM 990 C CA . LEU A 1 125 ? -2.150 -6.754 1.828 1.00 98.00 125 LEU A CA 1
ATOM 991 C C . LEU A 1 125 ? -2.698 -8.114 1.367 1.00 98.00 125 LEU A C 1
ATOM 993 O O . LEU A 1 125 ? -2.959 -8.285 0.175 1.00 98.00 125 LEU A O 1
ATOM 997 N N . HIS A 1 126 ? -2.966 -9.031 2.302 1.00 97.56 126 HIS A N 1
ATOM 998 C CA . HIS A 1 126 ? -3.583 -10.337 2.045 1.00 97.56 126 HIS A CA 1
ATOM 999 C C . HIS A 1 126 ? -4.961 -10.232 1.382 1.00 97.56 126 HIS A C 1
ATOM 1001 O O . HIS A 1 126 ? -5.357 -11.132 0.647 1.00 97.56 126 HIS A O 1
ATOM 1007 N N . CYS A 1 127 ? -5.707 -9.152 1.624 1.00 97.44 127 CYS A N 1
ATOM 1008 C CA . CYS A 1 127 ? -7.001 -8.929 0.984 1.00 97.44 127 CYS A CA 1
ATOM 1009 C C . CYS A 1 127 ? -6.860 -8.200 -0.360 1.00 97.44 127 CYS A C 1
ATOM 1011 O O . CYS A 1 127 ? -7.401 -8.634 -1.378 1.00 97.44 127 CYS A O 1
ATOM 1013 N N . MET A 1 128 ? -6.114 -7.095 -0.370 1.00 97.25 128 MET A N 1
ATOM 1014 C CA . MET A 1 128 ? -5.961 -6.217 -1.527 1.00 97.25 128 MET A CA 1
ATOM 1015 C C . MET A 1 128 ? -5.247 -6.915 -2.682 1.00 97.25 128 MET A C 1
ATOM 1017 O O . MET A 1 128 ? -5.700 -6.828 -3.823 1.00 97.25 128 MET A O 1
ATOM 1021 N N . MET A 1 129 ? -4.114 -7.574 -2.416 1.00 97.06 129 MET A N 1
ATOM 1022 C CA . MET A 1 129 ? -3.259 -8.051 -3.497 1.00 97.06 129 MET A CA 1
ATOM 1023 C C . MET A 1 129 ? -3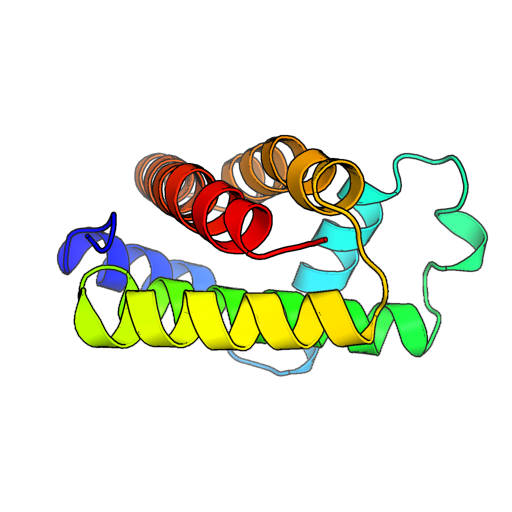.917 -9.160 -4.328 1.00 97.06 129 MET A C 1
ATOM 1025 O O . MET A 1 129 ? -3.940 -9.023 -5.552 1.00 97.06 129 MET A O 1
ATOM 1029 N N . PRO A 1 130 ? -4.531 -10.202 -3.737 1.00 97.25 130 PRO A N 1
ATOM 1030 C CA . PRO A 1 130 ? -5.306 -11.179 -4.501 1.00 97.25 130 PRO A CA 1
ATOM 1031 C C . PRO A 1 130 ? -6.448 -10.553 -5.304 1.00 97.25 130 PRO A C 1
ATOM 1033 O O . PRO A 1 130 ? -6.591 -10.867 -6.483 1.00 97.25 130 PRO A O 1
ATOM 1036 N N . ALA A 1 131 ? -7.195 -9.614 -4.717 1.00 97.31 131 ALA A N 1
ATOM 1037 C CA . ALA A 1 131 ? -8.322 -8.973 -5.393 1.00 97.31 131 ALA A CA 1
ATOM 1038 C C . ALA A 1 131 ? -7.897 -8.134 -6.614 1.00 97.31 131 ALA A C 1
ATOM 1040 O O . ALA A 1 131 ? -8.602 -8.100 -7.623 1.00 97.31 131 ALA A O 1
ATOM 1041 N N . VAL A 1 132 ? -6.734 -7.475 -6.547 1.00 97.06 132 VAL A N 1
ATOM 1042 C CA . VAL A 1 132 ? -6.125 -6.809 -7.711 1.00 97.06 132 VAL A CA 1
ATOM 1043 C C . VAL A 1 132 ? -5.662 -7.849 -8.730 1.00 97.06 132 VAL A C 1
ATOM 1045 O O . VAL A 1 132 ? -5.959 -7.729 -9.916 1.00 97.06 132 VAL A O 1
ATOM 1048 N N . ALA A 1 133 ? -4.970 -8.892 -8.273 1.00 96.69 133 ALA A N 1
ATOM 1049 C CA . ALA A 1 133 ? -4.369 -9.909 -9.127 1.00 96.69 133 ALA A CA 1
ATOM 1050 C C . ALA A 1 133 ? -5.402 -10.722 -9.929 1.00 96.69 133 ALA A C 1
ATOM 1052 O O . ALA A 1 133 ? -5.117 -11.147 -11.045 1.00 96.69 133 ALA A O 1
ATOM 1053 N N . GLU A 1 134 ? -6.606 -10.926 -9.393 1.00 96.31 134 GLU A N 1
ATOM 1054 C CA . GLU A 1 134 ? -7.737 -11.558 -10.092 1.00 96.31 134 GLU A CA 1
ATOM 1055 C C . GLU A 1 134 ? -8.233 -10.774 -11.310 1.00 96.31 134 GLU A C 1
ATOM 1057 O O . GLU A 1 134 ? -8.899 -11.340 -12.174 1.00 96.31 134 GLU A O 1
ATOM 1062 N N . LYS A 1 135 ? -7.906 -9.483 -11.389 1.00 94.81 135 LYS A N 1
ATOM 1063 C CA . LYS A 1 135 ? -8.269 -8.606 -12.505 1.00 94.81 135 LYS A CA 1
ATOM 1064 C C . LYS A 1 135 ? -7.132 -8.436 -13.512 1.00 94.81 135 LYS A C 1
ATOM 1066 O O . LYS A 1 135 ? -7.325 -7.757 -14.515 1.00 94.81 135 LYS A O 1
ATOM 1071 N N . LEU A 1 136 ? -5.953 -9.001 -13.258 1.00 92.69 136 LEU A N 1
ATOM 1072 C CA . LEU A 1 136 ? -4.823 -8.955 -14.189 1.00 92.69 136 LEU A CA 1
ATOM 1073 C C . LEU A 1 136 ? -4.944 -10.048 -15.260 1.00 92.69 136 LEU A C 1
ATOM 1075 O O . LEU A 1 136 ? -5.719 -10.991 -15.106 1.00 92.69 136 LEU A O 1
ATOM 1079 N N . HIS A 1 137 ? -4.190 -9.877 -16.348 1.00 77.38 137 HIS A N 1
ATOM 1080 C CA . HIS A 1 137 ? -4.084 -10.850 -17.440 1.00 77.38 137 HIS A CA 1
ATOM 1081 C C . HIS A 1 137 ? -3.341 -12.121 -17.004 1.00 77.38 137 HIS A C 1
ATOM 1083 O O . HIS A 1 137 ? -2.407 -12.018 -16.165 1.00 77.38 137 HIS A O 1
#

Sequence (137 aa):
MAPLTQEEVNNLKHELGALTDTEDKKMHLGMEAYEARLQGQNAGTFKGTEGHKYYGRTLITDLLRFVNAGANDGDFKKLIDESAQQHQLRNVNKQQFLSGEPVFCEFFKKHLKQHNNGEAMAKLLHCMMPAVAEKLH

Secondary structure (DSSP, 8-state):
---S-HHHHHHHHHHHHHHHSSHHHHHHHHHHHHHHHTTTTSHHHHTTSHHHHHHHHHHHHHHHHHHHTTT-HHHHHHHHHHHHHHHHTTT--HHHHHTHHHHHHHHHHHH-SSHHHHHHHHHHHHHHHHHHHTT--

Foldseek 3Di:
DQQDDPVLLVVLCVQCCVQPVDLVSQLVLLLVLVLLLVPPPCSVPLPPDPVSSVRRNVVSVLLNQSSNCNNPPVSNLVSLVVLLVVCQVVLQALVNQCSSLVSNLVSLCVVRPDNSNSVSSNSSSVPSSNSSNVSHD

Organism: NCBI:txid27845

InterPro domains:
  IPR000971 Globin [PF00042] (38-129)
  IPR009050 Globin-like superfamily [SSF46458] (3-134)
  IPR012292 Globin/Protoglobin [G3DSA:1.10.490.10] (3-136)

Radius of gyration: 14.26 Å; chains: 1; bounding box: 40×28×35 Å